Protein AF-A0A4R8LW43-F1 (afdb_monomer_lite)

Radius of gyration: 13.75 Å; chains: 1; bounding box: 21×37×28 Å

Sequence (40 aa):
RFTRGY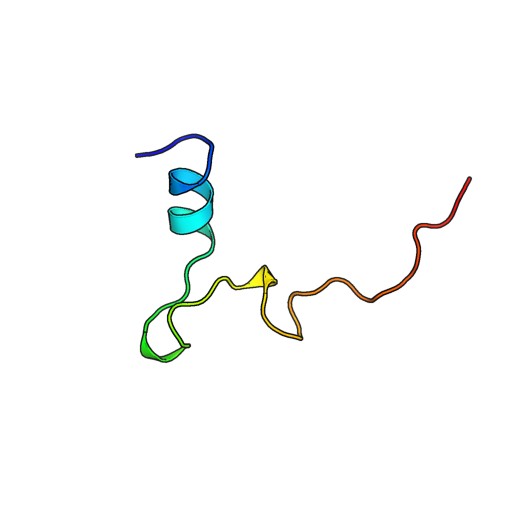GAMHQIHVMQADKGCDFDFLQRGGAAPNGEPEIH

Secondary structure (DSSP, 8-state):
--SSSHHHHHHHHBPPGGGTS-BGGGSTTTSPP--PPPP-

Organism: NCBI:txid480658

Foldseek 3Di:
DDPDDPVVQLVVFFDDVVVPRDGPCPDPVNPDPPPDDDDD

pLDDT: mean 86.81, std 11.74, range [63.97, 97.69]

Structure (mmCIF, N/CA/C/O backbone):
data_AF-A0A4R8LW43-F1
#
_entry.id   AF-A0A4R8LW43-F1
#
loop_
_atom_site.group_PDB
_atom_site.id
_atom_site.type_symbol
_atom_site.label_atom_id
_atom_site.label_alt_id
_atom_site.label_comp_id
_atom_site.label_asym_id
_atom_site.label_entity_id
_atom_site.label_seq_id
_atom_site.pdbx_PDB_ins_code
_atom_site.Cartn_x
_atom_site.Cartn_y
_atom_site.Cartn_z
_atom_site.occupancy
_atom_site.B_iso_or_equiv
_atom_site.auth_seq_id
_atom_site.auth_comp_id
_atom_site.auth_asym_id
_atom_site.auth_atom_id
_atom_site.pdbx_PDB_model_num
ATOM 1 N N . ARG A 1 1 ? -14.402 -4.253 10.247 1.00 78.81 1 ARG A N 1
ATOM 2 C CA . ARG A 1 1 ? -14.007 -3.838 8.877 1.00 78.81 1 ARG A CA 1
ATOM 3 C C . ARG A 1 1 ? -13.979 -2.318 8.836 1.00 78.81 1 ARG A C 1
ATOM 5 O O . ARG A 1 1 ? -14.871 -1.713 9.416 1.00 78.81 1 ARG A O 1
ATOM 12 N N . PHE A 1 2 ? -12.960 -1.719 8.226 1.00 95.06 2 PHE A N 1
ATOM 13 C CA . PHE A 1 2 ? -12.845 -0.264 8.126 1.00 95.06 2 PHE A CA 1
ATOM 14 C C . PHE A 1 2 ? -13.655 0.229 6.930 1.00 95.06 2 PHE A C 1
ATOM 16 O O . PHE A 1 2 ? -13.559 -0.343 5.851 1.00 95.06 2 PHE A O 1
ATOM 23 N N . THR A 1 3 ? -14.458 1.268 7.124 1.00 95.88 3 THR A N 1
ATOM 24 C CA . THR A 1 3 ? -15.275 1.869 6.057 1.00 95.88 3 THR A CA 1
ATOM 25 C C . THR A 1 3 ? -14.596 3.070 5.405 1.00 95.88 3 THR A C 1
ATOM 27 O O . THR A 1 3 ? -14.985 3.473 4.316 1.00 95.88 3 THR A O 1
ATOM 30 N N . ARG A 1 4 ? -13.587 3.651 6.067 1.00 96.38 4 ARG A N 1
ATOM 31 C CA . ARG A 1 4 ? -12.806 4.792 5.579 1.00 96.38 4 ARG A CA 1
ATOM 32 C C . ARG A 1 4 ? -11.405 4.824 6.194 1.00 96.38 4 ARG A C 1
ATOM 34 O O . ARG A 1 4 ? -11.123 4.096 7.147 1.00 96.38 4 ARG A O 1
ATOM 41 N N . GLY A 1 5 ? -10.573 5.736 5.695 1.00 96.69 5 GLY A N 1
ATOM 42 C CA . GLY A 1 5 ? -9.223 5.990 6.202 1.00 96.69 5 GLY A CA 1
ATOM 43 C C . GLY A 1 5 ? -8.218 4.912 5.795 1.00 96.69 5 GLY A C 1
ATOM 44 O O . GLY A 1 5 ? -8.511 4.056 4.961 1.00 96.69 5 GLY A O 1
ATOM 45 N N . TYR A 1 6 ? -7.033 4.946 6.410 1.00 96.69 6 TYR A N 1
ATOM 46 C CA . TYR A 1 6 ? -5.917 4.062 6.060 1.00 96.69 6 TYR A CA 1
ATOM 47 C C . TYR A 1 6 ? -6.296 2.577 6.081 1.00 96.69 6 TYR A C 1
ATOM 49 O O . TYR A 1 6 ? -5.976 1.853 5.150 1.00 96.69 6 TYR A O 1
ATOM 57 N N . GLY A 1 7 ? -7.041 2.123 7.093 1.00 97.44 7 GLY A N 1
ATOM 58 C CA . GLY A 1 7 ? -7.433 0.715 7.194 1.00 97.44 7 GLY A CA 1
ATOM 59 C C . GLY A 1 7 ? -8.339 0.236 6.053 1.00 97.44 7 GLY A C 1
ATOM 60 O O . GLY A 1 7 ? -8.250 -0.923 5.654 1.00 97.44 7 GLY A O 1
ATOM 61 N N . ALA A 1 8 ? -9.195 1.111 5.512 1.00 97.69 8 ALA A N 1
ATOM 62 C CA . ALA A 1 8 ? -10.011 0.790 4.341 1.00 97.69 8 ALA A CA 1
ATOM 63 C C . ALA A 1 8 ? -9.147 0.750 3.075 1.00 97.69 8 ALA A C 1
ATOM 65 O O . ALA A 1 8 ? -9.236 -0.195 2.300 1.00 97.69 8 ALA A O 1
ATOM 66 N N . MET A 1 9 ? -8.259 1.734 2.926 1.00 96.31 9 MET A N 1
ATOM 67 C CA . MET A 1 9 ? -7.337 1.852 1.797 1.00 96.31 9 MET A CA 1
ATOM 68 C C . MET A 1 9 ? -6.378 0.647 1.734 1.00 96.31 9 MET A C 1
ATOM 70 O O . MET A 1 9 ? -6.307 -0.032 0.717 1.00 96.31 9 MET A O 1
ATOM 74 N N . HIS A 1 10 ? -5.770 0.272 2.864 1.00 97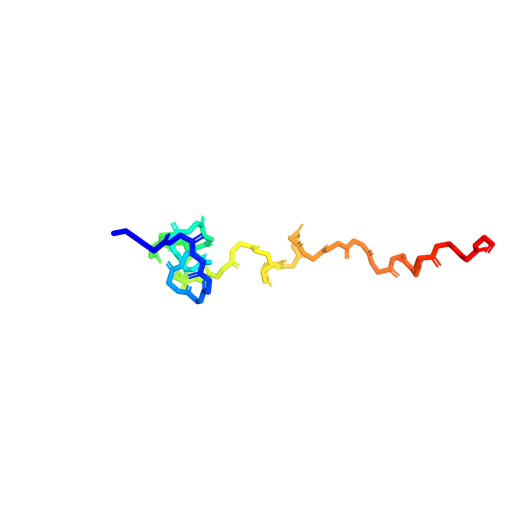.00 10 HIS A N 1
ATOM 75 C CA . HIS A 1 10 ? -4.941 -0.926 2.995 1.00 97.00 10 HIS A CA 1
ATOM 76 C C . HIS A 1 10 ? -5.701 -2.208 2.643 1.00 97.00 10 HIS A C 1
ATOM 78 O O . HIS A 1 10 ? -5.192 -3.038 1.901 1.00 97.00 10 HIS A O 1
ATOM 84 N N . GLN A 1 11 ? -6.929 -2.378 3.145 1.00 96.38 11 GLN A N 1
ATOM 85 C CA . GLN A 1 11 ? -7.720 -3.579 2.863 1.00 96.38 11 GLN A CA 1
ATOM 86 C C . GLN A 1 11 ? -8.080 -3.735 1.378 1.00 96.38 11 GLN A C 1
ATOM 88 O O . GLN A 1 11 ? -8.278 -4.862 0.930 1.00 96.38 11 GLN A O 1
ATOM 93 N N . ILE A 1 12 ? -8.208 -2.629 0.647 1.00 95.56 12 ILE A N 1
ATOM 94 C CA . ILE A 1 12 ? -8.591 -2.634 -0.767 1.00 95.56 12 ILE A CA 1
ATOM 95 C C . ILE A 1 12 ? -7.361 -2.775 -1.674 1.00 95.56 12 ILE A C 1
ATOM 97 O O . ILE A 1 12 ? -7.433 -3.514 -2.649 1.00 95.56 12 ILE A O 1
ATOM 101 N N . HIS A 1 13 ? -6.251 -2.104 -1.349 1.00 95.75 13 HIS A N 1
ATOM 102 C CA . HIS A 1 13 ? -5.148 -1.886 -2.293 1.00 95.75 13 HIS A CA 1
ATOM 103 C C . HIS A 1 13 ? -3.868 -2.685 -2.016 1.00 95.75 13 HIS A C 1
ATOM 105 O O . HIS A 1 13 ? -2.997 -2.719 -2.883 1.00 95.75 13 HIS A O 1
ATOM 111 N N . VAL A 1 14 ? -3.698 -3.303 -0.836 1.00 97.06 14 VAL A N 1
ATOM 112 C CA . VAL A 1 14 ? -2.458 -4.045 -0.535 1.00 97.06 14 VAL A CA 1
ATOM 113 C C . VAL A 1 14 ? -2.364 -5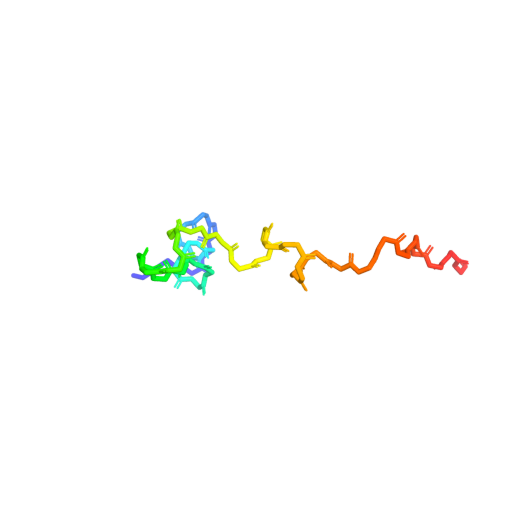.332 -1.358 1.00 97.06 14 VAL A C 1
ATOM 115 O O . VAL A 1 14 ? -3.282 -6.158 -1.385 1.00 97.06 14 VAL A O 1
ATOM 118 N N . MET A 1 15 ? -1.231 -5.523 -2.025 1.00 95.94 15 MET A N 1
ATOM 119 C CA . MET A 1 15 ? -0.964 -6.702 -2.838 1.00 95.94 15 MET A CA 1
ATOM 120 C C . MET A 1 15 ? -0.421 -7.863 -1.995 1.00 95.94 15 MET A C 1
ATOM 122 O O . MET A 1 15 ? 0.086 -7.688 -0.889 1.00 95.94 15 MET A O 1
ATOM 126 N N . GLN A 1 16 ? -0.538 -9.083 -2.525 1.00 96.62 16 GLN A N 1
ATOM 127 C CA . GLN A 1 16 ? -0.010 -10.284 -1.872 1.00 96.62 16 GLN A CA 1
ATOM 128 C C . GLN A 1 16 ? 1.528 -10.289 -1.830 1.00 96.62 16 GLN A C 1
ATOM 130 O O . GLN A 1 16 ? 2.193 -9.554 -2.562 1.00 96.62 16 GLN A O 1
ATOM 135 N N . ALA A 1 17 ? 2.095 -11.123 -0.957 1.00 97.06 17 ALA A N 1
ATOM 136 C CA . ALA A 1 17 ? 3.525 -11.115 -0.651 1.00 97.06 17 ALA A CA 1
ATOM 137 C C . ALA A 1 17 ? 4.426 -11.493 -1.829 1.00 97.06 17 ALA A C 1
ATOM 139 O O . ALA A 1 17 ? 5.493 -10.911 -2.001 1.00 97.06 17 ALA A O 1
ATOM 140 N N . ASP A 1 18 ? 3.967 -12.397 -2.689 1.00 96.75 18 ASP A N 1
ATOM 141 C CA . ASP A 1 18 ? 4.629 -12.749 -3.948 1.00 96.75 18 ASP A CA 1
ATOM 142 C C . ASP A 1 18 ? 4.707 -11.569 -4.932 1.00 96.75 18 ASP A C 1
ATOM 144 O O . ASP A 1 18 ? 5.523 -11.575 -5.851 1.00 96.75 18 ASP A O 1
ATOM 148 N N . LYS A 1 19 ? 3.886 -10.535 -4.715 1.00 93.25 19 LYS A N 1
ATOM 149 C CA . LYS A 1 19 ? 3.823 -9.312 -5.521 1.00 93.25 19 LYS A CA 1
ATOM 150 C C . LYS A 1 19 ? 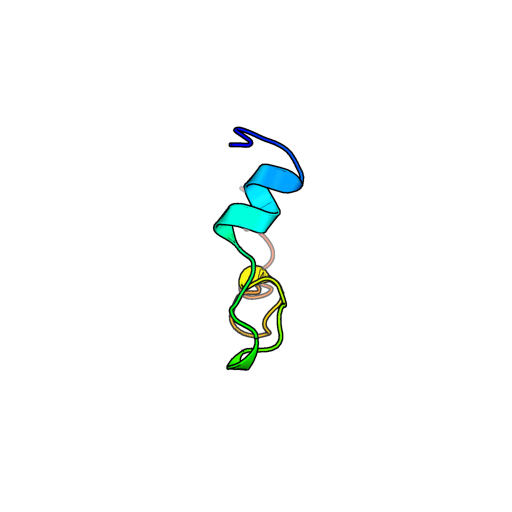4.445 -8.097 -4.826 1.00 93.25 19 LYS A C 1
ATOM 152 O O . LYS A 1 19 ? 4.377 -7.001 -5.373 1.00 93.25 19 LYS A O 1
ATOM 157 N N . GLY A 1 20 ? 5.049 -8.287 -3.649 1.00 93.06 20 GLY A N 1
ATOM 158 C CA . GLY A 1 20 ? 5.855 -7.268 -2.970 1.00 93.06 20 GLY A CA 1
ATOM 159 C C . GLY A 1 20 ? 5.194 -6.531 -1.801 1.00 93.06 20 GLY A C 1
ATOM 160 O O . GLY A 1 20 ? 5.817 -5.612 -1.283 1.00 93.06 20 GLY A O 1
ATOM 161 N N . CYS A 1 21 ? 3.991 -6.924 -1.352 1.00 95.19 21 CYS A N 1
ATOM 162 C CA . CYS A 1 21 ? 3.298 -6.303 -0.202 1.00 95.19 21 CYS A CA 1
ATOM 163 C C . CYS A 1 21 ? 3.094 -4.775 -0.310 1.00 95.19 21 CYS A C 1
ATOM 165 O O . CYS A 1 21 ? 3.020 -4.092 0.711 1.00 95.19 21 CYS A O 1
ATOM 167 N N . ASP A 1 22 ? 3.008 -4.240 -1.528 1.00 94.44 22 ASP A N 1
ATOM 168 C CA . ASP A 1 22 ? 2.839 -2.806 -1.786 1.00 94.44 22 ASP A CA 1
ATOM 169 C C . ASP A 1 22 ? 1.414 -2.487 -2.269 1.00 94.44 22 ASP A C 1
ATOM 171 O O . ASP A 1 22 ? 0.613 -3.397 -2.513 1.00 94.44 22 ASP A O 1
ATOM 175 N N . PHE A 1 23 ? 1.076 -1.207 -2.393 1.00 95.50 23 PHE A N 1
ATOM 176 C CA . PHE A 1 23 ? -0.192 -0.768 -2.963 1.00 95.50 23 PHE A CA 1
ATOM 177 C C . PHE A 1 23 ? -0.165 -0.789 -4.496 1.00 95.50 23 PHE A C 1
ATOM 179 O O . PHE A 1 23 ? 0.793 -0.339 -5.125 1.00 95.50 23 PHE A O 1
ATOM 186 N N . ASP A 1 24 ? -1.249 -1.264 -5.106 1.00 92.19 24 ASP A N 1
ATOM 187 C CA . ASP A 1 24 ? -1.380 -1.375 -6.566 1.00 92.19 24 ASP A CA 1
ATOM 188 C C . ASP A 1 24 ? -1.158 -0.048 -7.320 1.00 92.19 24 ASP A C 1
ATOM 190 O O . ASP A 1 24 ? -0.450 -0.012 -8.328 1.00 92.19 24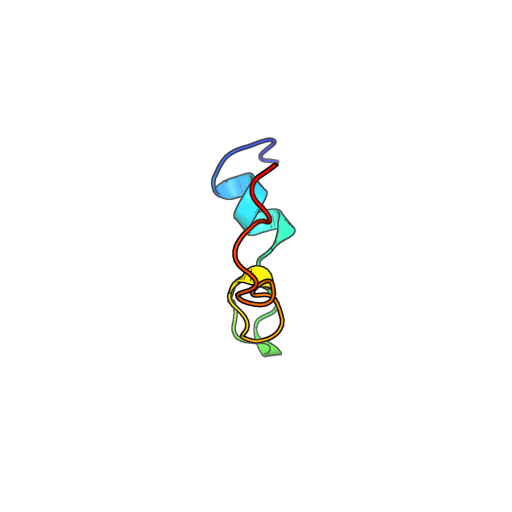 ASP A O 1
ATOM 194 N N . PHE A 1 25 ? -1.688 1.061 -6.809 1.00 89.88 25 PHE A N 1
ATOM 195 C CA . PHE A 1 25 ? -1.581 2.388 -7.420 1.00 89.88 25 PHE A CA 1
ATOM 196 C C . PHE A 1 25 ? -0.185 3.016 -7.301 1.00 89.88 25 PHE A C 1
ATOM 198 O O . PHE A 1 25 ? 0.088 4.016 -7.965 1.00 89.88 25 PHE A O 1
ATOM 205 N N . LEU A 1 26 ? 0.701 2.456 -6.471 1.00 89.81 26 LEU A N 1
ATOM 206 C CA . LEU A 1 26 ? 2.102 2.882 -6.398 1.00 89.81 26 LEU A CA 1
ATOM 207 C C . LEU A 1 26 ? 2.972 2.193 -7.455 1.00 89.81 26 LEU A C 1
ATOM 209 O O . LEU A 1 26 ? 4.085 2.650 -7.729 1.00 89.81 26 LEU A O 1
ATOM 213 N N . GLN A 1 27 ? 2.481 1.126 -8.096 1.00 86.81 27 GLN A N 1
ATOM 214 C CA . GLN A 1 27 ? 3.211 0.495 -9.188 1.00 86.81 27 GLN A CA 1
ATOM 215 C C . GLN A 1 27 ? 3.316 1.440 -10.388 1.00 86.81 27 GLN A C 1
ATOM 217 O O . GLN A 1 27 ? 2.393 2.185 -10.711 1.00 86.81 27 GLN A O 1
ATOM 222 N N . ARG A 1 28 ? 4.431 1.356 -11.124 1.00 74.19 28 ARG A N 1
ATOM 223 C CA . ARG A 1 28 ? 4.714 2.207 -12.295 1.00 74.19 28 ARG A CA 1
ATOM 224 C C . ARG A 1 28 ? 3.601 2.211 -13.358 1.00 74.19 28 ARG A C 1
ATOM 226 O O . ARG A 1 28 ? 3.489 3.186 -14.087 1.00 74.19 28 ARG A O 1
ATOM 233 N N . GLY A 1 29 ? 2.808 1.140 -13.460 1.00 71.31 29 GLY A N 1
ATOM 234 C CA . GLY A 1 29 ? 1.644 1.055 -14.356 1.00 71.31 29 GLY A CA 1
ATOM 235 C C . GLY A 1 29 ? 0.305 1.483 -13.737 1.00 71.31 29 GLY A C 1
ATOM 236 O O . GLY A 1 29 ? -0.672 1.601 -14.467 1.00 71.31 29 GLY A O 1
ATOM 237 N N . GLY A 1 30 ? 0.249 1.683 -12.417 1.00 63.97 30 GLY A N 1
ATOM 238 C CA . GLY A 1 30 ? -0.913 2.187 -11.677 1.00 63.97 30 GLY A CA 1
ATOM 239 C C . GLY A 1 30 ? -0.914 3.709 -11.505 1.00 63.97 30 GLY A C 1
ATOM 240 O O . GLY A 1 30 ? -1.968 4.296 -11.264 1.00 63.97 30 GLY A O 1
ATOM 241 N N . ALA A 1 31 ? 0.239 4.362 -11.683 1.00 65.25 31 ALA A N 1
ATOM 242 C CA . ALA A 1 31 ? 0.299 5.809 -11.816 1.00 65.25 31 ALA A CA 1
ATOM 243 C C . ALA A 1 31 ? -0.432 6.222 -13.103 1.00 65.25 31 ALA A C 1
ATOM 245 O O . ALA A 1 31 ? -0.090 5.757 -14.194 1.00 65.25 31 ALA A O 1
ATOM 246 N N . ALA A 1 32 ? -1.449 7.080 -12.975 1.00 67.75 32 ALA A N 1
ATOM 247 C CA . ALA A 1 32 ? -2.097 7.685 -14.132 1.00 67.75 32 ALA A CA 1
ATOM 248 C C . ALA A 1 32 ? -1.020 8.319 -15.035 1.00 67.75 32 ALA A C 1
ATOM 250 O O . ALA A 1 32 ? -0.043 8.857 -14.503 1.00 67.75 32 ALA A O 1
ATOM 251 N N . PRO A 1 33 ? -1.162 8.261 -16.375 1.00 68.75 33 PRO A N 1
ATOM 252 C CA . PRO A 1 33 ? -0.253 8.971 -17.262 1.00 68.75 33 PRO A CA 1
ATOM 253 C C . PRO A 1 33 ? -0.134 10.415 -16.781 1.00 68.75 33 PRO A C 1
ATOM 255 O O . PRO A 1 33 ? -1.148 11.028 -16.456 1.00 68.75 33 PRO A O 1
ATOM 258 N N . ASN A 1 34 ? 1.087 10.948 -16.749 1.00 64.81 34 ASN A N 1
ATOM 259 C CA . ASN A 1 34 ? 1.414 12.314 -16.328 1.00 64.81 34 ASN A CA 1
ATOM 260 C C . ASN A 1 34 ? 0.837 13.390 -17.281 1.00 64.81 34 ASN A C 1
ATOM 262 O O . ASN A 1 34 ? 1.473 14.415 -17.511 1.00 64.81 34 ASN A O 1
ATOM 266 N N . GLY A 1 35 ? -0.309 13.134 -17.915 1.00 68.25 35 GLY A N 1
ATOM 267 C CA . GLY A 1 35 ? -1.060 14.127 -18.654 1.00 68.25 35 GLY A CA 1
ATOM 268 C C . GLY A 1 35 ? -1.593 15.120 -17.642 1.00 68.25 35 GLY A C 1
ATOM 269 O O . GLY A 1 35 ? -2.423 14.767 -16.805 1.00 68.25 35 GLY A O 1
ATOM 270 N N . GLU A 1 36 ? -1.058 16.334 -17.676 1.00 73.88 36 GLU A N 1
ATOM 271 C CA . GLU A 1 36 ? -1.625 17.426 -16.902 1.00 73.88 36 GLU A CA 1
ATOM 272 C C . GLU A 1 36 ? -3.131 17.524 -17.189 1.00 73.88 36 GLU A C 1
ATOM 274 O O . GLU A 1 36 ? -3.552 17.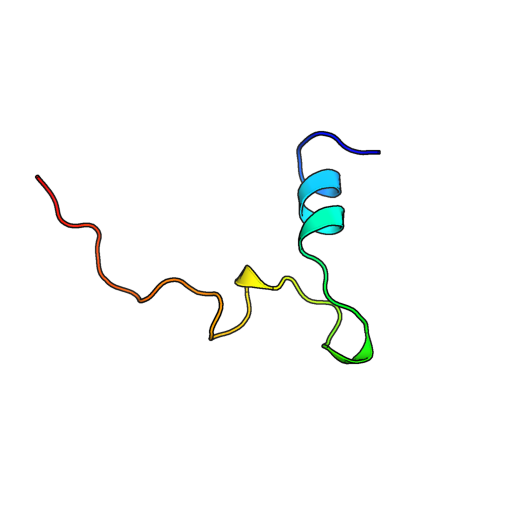301 -18.331 1.00 73.88 36 GLU A O 1
ATOM 279 N N . PRO A 1 37 ? -3.960 17.797 -16.168 1.00 77.31 37 PRO A N 1
ATOM 280 C CA . PRO A 1 37 ? -5.388 17.952 -16.377 1.00 77.31 37 PRO A CA 1
ATOM 281 C C . PRO A 1 37 ? -5.633 19.084 -17.375 1.00 77.31 37 PRO A C 1
ATOM 283 O O . PRO A 1 37 ? -5.074 20.173 -17.243 1.00 77.31 37 PRO A O 1
ATOM 286 N N . GLU A 1 38 ? -6.476 18.823 -18.371 1.00 76.81 38 GLU A N 1
ATOM 287 C CA . GLU A 1 38 ? -6.885 19.845 -19.325 1.00 76.81 38 GLU A CA 1
ATOM 288 C C . GLU A 1 38 ? -7.683 20.918 -18.568 1.00 76.81 38 GLU A C 1
ATOM 290 O O . GLU A 1 38 ? -8.687 20.624 -17.916 1.00 76.81 38 GLU A O 1
ATOM 295 N N . ILE A 1 39 ? -7.186 22.156 -18.582 1.00 76.69 39 ILE A N 1
ATOM 296 C CA . ILE A 1 39 ? -7.872 23.294 -17.966 1.00 76.69 39 ILE A CA 1
ATOM 297 C C . ILE A 1 39 ? -8.960 23.792 -18.930 1.00 76.69 39 ILE A C 1
ATOM 299 O O . ILE A 1 39 ? -8.661 24.150 -20.069 1.00 76.69 39 ILE A O 1
ATOM 303 N N . HIS A 1 40 ? -10.221 23.774 -18.489 1.00 74.31 40 HIS A N 1
ATOM 304 C CA . HIS A 1 40 ? -11.375 24.332 -19.209 1.00 74.31 40 HIS A CA 1
ATOM 305 C C . HIS A 1 40 ? -11.701 25.745 -18.722 1.00 74.31 40 HIS A C 1
ATOM 307 O O . HIS A 1 40 ? -11.634 25.967 -17.490 1.00 74.31 40 HIS A O 1
#